Protein AF-A0A374K2A8-F1 (afdb_monomer_lite)

Radius of gyration: 15.52 Å; chains: 1; bounding box: 36×39×36 Å

pLDDT: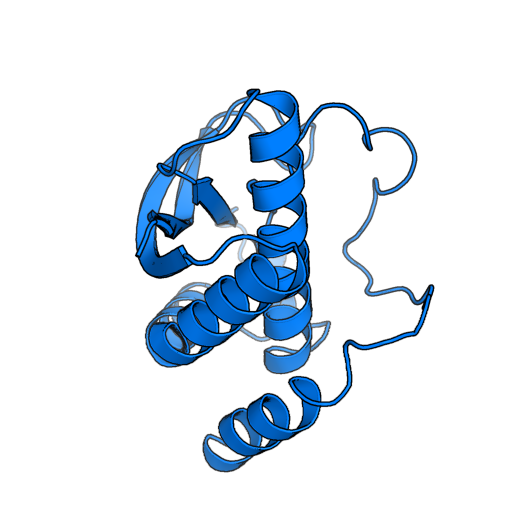 mean 70.86, std 21.61, range [24.91, 96.5]

Secondary structure (DSSP, 8-state):
-HHHHHHHHHHHTTS-SS-------TT-TT-SS-TTT--GGG-EEEE-TTSSS--EEEEEEEE-S--S-HHHHHHHHHHHHHHHHHHHHHHH-TTHHHHS-HHHHHHHHHHTHHHHHHHHHHHHHHHT--EEEEEEEEEEEE----TTS-SEEEEEEEEEEEE-

Sequence (164 aa):
MWRMFRAAILGVLIGIVGGVIFGQVSYVKKYKDKVSREIMADAVMYNNSLDGSGRVIRLKVDYDGDMKSEDERDELESYVGNTVMKQIGMWLGDDYNENLSYIQMRHNLVMAMEDINDIAQSAANAWGVDADANSGFSYEYFGDSGEDCPPG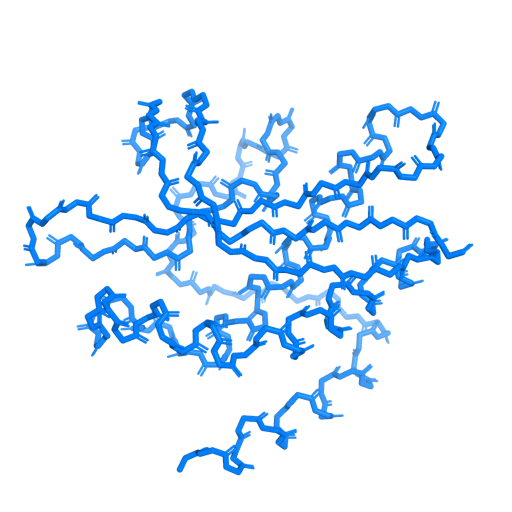MYETLCIDLGDK

Structure (mmCIF, N/CA/C/O backbone):
data_AF-A0A374K2A8-F1
#
_entry.id   AF-A0A374K2A8-F1
#
loop_
_atom_site.group_PDB
_atom_site.id
_atom_site.type_symbol
_atom_site.label_atom_id
_atom_site.label_alt_id
_atom_site.label_comp_id
_atom_site.label_asym_id
_atom_site.label_entity_id
_atom_site.label_seq_id
_atom_site.pdbx_PDB_ins_code
_atom_site.Cartn_x
_atom_site.Cartn_y
_atom_site.Cartn_z
_atom_site.occupancy
_atom_site.B_iso_or_equiv
_atom_site.auth_seq_id
_atom_site.auth_comp_id
_atom_site.auth_asym_id
_atom_site.auth_atom_id
_atom_site.pdbx_PDB_model_num
ATOM 1 N N . MET A 1 1 ? -11.779 -19.043 9.209 1.00 40.34 1 MET A N 1
ATOM 2 C CA . MET A 1 1 ? -11.780 -18.129 8.044 1.00 40.34 1 MET A CA 1
ATOM 3 C C . MET A 1 1 ? -10.398 -17.958 7.397 1.00 40.34 1 MET A C 1
ATOM 5 O O . MET A 1 1 ? -10.357 -17.829 6.187 1.00 40.34 1 MET A O 1
ATOM 9 N N . TRP A 1 2 ? -9.283 -18.113 8.128 1.00 36.94 2 TRP A N 1
ATOM 10 C CA . TRP A 1 2 ? -7.885 -18.121 7.624 1.00 36.94 2 TRP A CA 1
ATOM 11 C C . TRP A 1 2 ? -7.619 -18.970 6.357 1.00 36.94 2 TRP A C 1
ATOM 13 O O . TRP A 1 2 ? -6.915 -18.539 5.453 1.00 36.94 2 TRP A O 1
ATOM 23 N N . ARG A 1 3 ? -8.198 -20.178 6.242 1.00 32.88 3 ARG A N 1
ATOM 24 C CA . ARG A 1 3 ? -7.957 -21.078 5.089 1.00 32.88 3 ARG A CA 1
ATOM 25 C C . ARG A 1 3 ? -8.596 -20.606 3.775 1.00 32.88 3 ARG A C 1
ATOM 27 O O . ARG A 1 3 ? -8.223 -21.124 2.731 1.00 32.88 3 ARG A O 1
ATOM 34 N N . MET A 1 4 ? -9.533 -19.654 3.820 1.00 41.19 4 MET A N 1
ATOM 35 C CA . MET A 1 4 ? -10.149 -19.091 2.611 1.00 41.19 4 MET A CA 1
ATOM 36 C C . MET A 1 4 ? -9.346 -17.923 2.028 1.00 41.1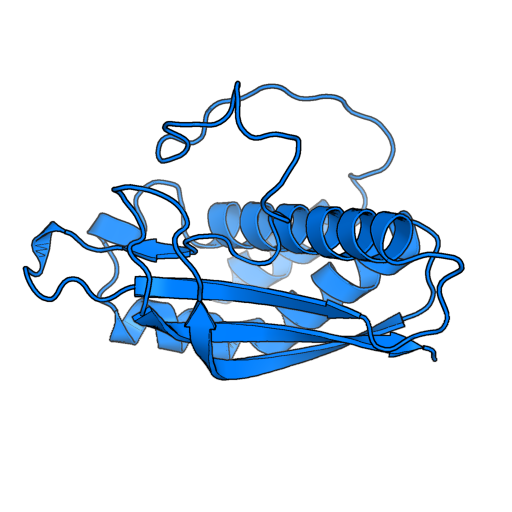9 4 MET A C 1
ATOM 38 O O . MET A 1 4 ? -9.314 -17.802 0.811 1.00 41.19 4 MET A O 1
ATOM 42 N N . PHE A 1 5 ? -8.629 -17.146 2.851 1.00 42.28 5 PHE A N 1
ATOM 43 C CA . PHE A 1 5 ? -7.765 -16.057 2.369 1.00 42.28 5 PHE A CA 1
ATOM 44 C C . PHE A 1 5 ? -6.640 -16.603 1.480 1.00 42.28 5 PHE A C 1
ATOM 46 O O . PHE A 1 5 ? -6.573 -16.271 0.302 1.00 42.28 5 PHE A O 1
ATOM 53 N N . ARG A 1 6 ? -5.859 -17.573 1.977 1.00 40.12 6 ARG A N 1
ATOM 54 C CA . ARG A 1 6 ? -4.780 -18.212 1.195 1.00 40.12 6 ARG A CA 1
ATOM 55 C C . ARG A 1 6 ? -5.253 -18.899 -0.092 1.00 40.12 6 ARG A C 1
ATOM 57 O O . ARG A 1 6 ? -4.538 -18.901 -1.087 1.00 40.12 6 ARG A O 1
ATOM 64 N N . ALA A 1 7 ? -6.446 -19.497 -0.082 1.00 43.62 7 ALA A N 1
ATOM 65 C CA . ALA A 1 7 ? -6.981 -20.193 -1.253 1.00 43.62 7 ALA A CA 1
ATOM 66 C C . ALA A 1 7 ? -7.501 -19.228 -2.333 1.00 43.62 7 ALA A C 1
ATOM 68 O O . ALA A 1 7 ? -7.404 -19.540 -3.517 1.00 43.62 7 ALA A O 1
ATOM 69 N N . ALA A 1 8 ? -8.022 -18.061 -1.942 1.00 43.59 8 ALA A N 1
ATOM 70 C CA . ALA A 1 8 ? -8.456 -17.032 -2.883 1.00 43.59 8 ALA A CA 1
ATOM 71 C C . ALA A 1 8 ? -7.261 -16.357 -3.583 1.00 43.59 8 ALA A C 1
ATOM 73 O O . ALA A 1 8 ? -7.322 -16.115 -4.783 1.00 43.59 8 ALA A O 1
ATOM 74 N N . ILE A 1 9 ? -6.159 -16.131 -2.861 1.00 40.97 9 ILE A N 1
ATOM 75 C CA . ILE A 1 9 ? -4.945 -15.453 -3.356 1.00 40.97 9 ILE A CA 1
ATOM 76 C C . ILE A 1 9 ? -4.256 -16.258 -4.466 1.00 40.97 9 ILE A C 1
ATOM 78 O O . ILE A 1 9 ? -4.005 -15.743 -5.555 1.00 40.97 9 ILE A O 1
ATOM 82 N N . LEU A 1 10 ? -4.050 -17.560 -4.240 1.00 40.16 10 LEU A N 1
ATOM 83 C CA . LEU A 1 10 ? -3.450 -18.467 -5.228 1.00 40.16 10 LEU A CA 1
ATOM 84 C C . LEU A 1 10 ? -4.305 -18.648 -6.495 1.00 40.16 10 LEU A C 1
ATOM 86 O O . LEU A 1 10 ? -3.771 -18.971 -7.553 1.00 40.16 10 LEU A O 1
ATOM 90 N N . GLY A 1 11 ? -5.623 -18.441 -6.407 1.00 41.59 11 GLY A N 1
ATOM 91 C CA . GLY A 1 11 ? -6.527 -18.528 -7.557 1.00 41.59 11 GLY A CA 1
ATOM 92 C C . GLY A 1 11 ? -6.500 -17.299 -8.473 1.00 41.59 11 GLY A C 1
ATOM 93 O O . GLY A 1 11 ? -6.810 -17.427 -9.656 1.00 41.59 11 GLY A O 1
ATOM 94 N N . VAL A 1 12 ? -6.130 -16.120 -7.955 1.00 42.84 12 VAL A N 1
ATOM 95 C CA . VAL A 1 12 ? -6.208 -14.846 -8.697 1.00 42.84 12 VAL A CA 1
ATOM 96 C C . VAL A 1 12 ? -4.930 -14.544 -9.489 1.00 42.84 12 VAL A C 1
ATOM 98 O O . VAL A 1 12 ? -5.027 -13.985 -10.582 1.00 42.84 12 VAL A O 1
ATOM 101 N N . LEU A 1 13 ? -3.757 -15.003 -9.032 1.00 40.41 13 LEU A N 1
ATOM 102 C CA . LEU A 1 13 ? -2.477 -14.807 -9.739 1.00 40.41 13 LEU A CA 1
ATOM 103 C C . LEU A 1 13 ? -2.459 -15.382 -11.170 1.00 40.41 13 LEU A C 1
ATOM 105 O O . LEU A 1 13 ? -1.730 -14.888 -12.023 1.00 40.41 13 LEU A O 1
ATOM 109 N N . ILE A 1 14 ? -3.292 -16.384 -11.473 1.00 43.78 14 ILE A N 1
ATOM 110 C CA . ILE A 1 14 ? -3.347 -17.030 -12.799 1.00 43.78 14 ILE A CA 1
ATOM 111 C C . ILE A 1 14 ? -4.308 -16.293 -13.768 1.00 43.78 14 ILE A C 1
ATOM 113 O O . ILE A 1 14 ? -4.321 -16.573 -14.965 1.00 43.78 14 ILE A O 1
ATOM 117 N N . GLY A 1 15 ? -5.105 -15.326 -13.291 1.00 36.19 15 GLY A N 1
ATOM 118 C CA . GLY A 1 15 ? -6.182 -14.690 -14.068 1.00 36.19 15 GLY A CA 1
ATOM 119 C C . GLY A 1 15 ? -5.879 -13.319 -14.689 1.00 36.19 15 GLY A C 1
ATOM 120 O O . GLY A 1 15 ? -6.693 -12.833 -15.472 1.00 36.19 15 GLY A O 1
ATOM 121 N N . ILE A 1 16 ? -4.749 -12.675 -14.376 1.00 43.75 16 ILE A N 1
ATOM 122 C CA . ILE A 1 16 ? -4.453 -11.289 -14.811 1.00 43.75 16 ILE A CA 1
ATOM 123 C C . ILE A 1 16 ? -3.672 -11.272 -16.140 1.00 43.75 16 ILE A C 1
ATOM 125 O O . ILE A 1 16 ? -2.746 -10.498 -16.343 1.00 43.75 16 ILE A O 1
ATOM 129 N N . VAL A 1 17 ? -4.053 -12.131 -17.089 1.00 37.88 17 VAL A N 1
ATOM 130 C CA . VAL A 1 17 ? -3.605 -12.022 -18.486 1.00 37.88 17 VAL A CA 1
ATOM 131 C C . VAL A 1 17 ? -4.844 -11.959 -19.374 1.00 37.88 17 VAL A C 1
ATOM 133 O O . VAL A 1 17 ? -5.323 -12.962 -19.892 1.00 37.88 17 VAL A O 1
ATOM 136 N N . GLY A 1 18 ? -5.381 -10.747 -19.524 1.00 31.88 18 GLY A N 1
ATOM 137 C CA . GLY A 1 18 ? -6.409 -10.421 -20.515 1.00 31.88 18 GLY A CA 1
ATOM 138 C C . GLY A 1 18 ? -7.826 -10.301 -19.956 1.00 31.88 18 GLY A C 1
ATOM 139 O O . GLY A 1 18 ? -8.573 -11.271 -19.899 1.00 31.88 18 GLY A O 1
ATOM 140 N N . GLY A 1 19 ? -8.251 -9.079 -19.629 1.00 26.25 19 GLY A N 1
ATOM 141 C CA . GLY A 1 19 ? -9.663 -8.825 -19.347 1.00 26.25 19 GLY A CA 1
ATOM 142 C C . GLY A 1 19 ? -9.949 -7.436 -18.800 1.00 26.25 19 GLY A C 1
ATOM 143 O O . GLY A 1 19 ? -9.868 -7.203 -17.600 1.00 26.25 19 GLY A O 1
ATOM 144 N N . VAL A 1 20 ? -10.349 -6.526 -19.687 1.00 42.44 20 VAL A N 1
ATOM 145 C CA . VAL A 1 20 ? -11.076 -5.298 -19.336 1.00 42.44 20 VAL A CA 1
ATOM 146 C C . VAL A 1 20 ? -12.322 -5.683 -18.534 1.00 42.44 20 VAL A C 1
ATOM 148 O O . VAL A 1 20 ? -13.168 -6.387 -19.080 1.00 42.44 20 VAL A O 1
ATOM 151 N N . ILE A 1 21 ? -12.485 -5.213 -17.289 1.00 39.53 21 ILE A N 1
ATOM 152 C CA . ILE A 1 21 ? -13.773 -5.303 -16.577 1.00 39.53 21 ILE A CA 1
ATOM 153 C C . ILE A 1 21 ? -14.060 -4.018 -15.787 1.00 39.53 21 ILE A C 1
ATOM 155 O O . ILE A 1 21 ? -13.463 -3.740 -14.749 1.00 39.53 21 ILE A O 1
ATOM 159 N N . PHE A 1 22 ? -15.039 -3.274 -16.311 1.00 37.66 22 PHE A N 1
ATOM 160 C CA . PHE A 1 22 ? -15.932 -2.362 -15.597 1.00 37.66 22 PHE A CA 1
ATOM 161 C C . PHE A 1 22 ? -16.736 -3.130 -14.533 1.00 37.66 22 PHE A C 1
ATOM 163 O O . PHE A 1 22 ? -17.345 -4.147 -14.855 1.00 37.66 22 PHE A O 1
ATOM 170 N N . GLY A 1 23 ? -16.837 -2.611 -13.308 1.00 24.91 23 GLY A N 1
ATOM 171 C CA . GLY A 1 23 ? -17.760 -3.136 -12.296 1.00 24.91 23 GLY A CA 1
ATOM 172 C C . GLY A 1 23 ? -17.594 -2.426 -10.958 1.00 24.91 23 GLY A C 1
ATOM 173 O O . GLY A 1 23 ? -16.508 -2.413 -10.399 1.00 24.91 23 GLY A O 1
ATOM 174 N N . GLN A 1 24 ? -18.658 -1.774 -10.498 1.00 33.44 24 GLN A N 1
ATOM 175 C CA . GLN A 1 24 ? -18.686 -0.894 -9.333 1.00 33.44 24 GLN A CA 1
ATOM 176 C C . GLN A 1 24 ? -18.395 -1.645 -8.026 1.00 33.44 24 GLN A C 1
ATOM 178 O O . GLN A 1 24 ? -19.092 -2.603 -7.713 1.00 33.44 24 GLN A O 1
ATOM 183 N N . VAL A 1 25 ? -17.452 -1.127 -7.235 1.00 29.64 25 VAL A N 1
ATOM 184 C CA . VAL A 1 25 ? -17.397 -1.326 -5.781 1.00 29.64 25 VAL A CA 1
ATOM 185 C C . VAL A 1 25 ? -17.581 0.051 -5.156 1.00 29.64 25 VAL A C 1
ATOM 187 O O . VAL A 1 25 ? -16.868 1.013 -5.452 1.00 29.64 25 VAL A O 1
ATOM 190 N N . SER A 1 26 ? -18.654 0.187 -4.394 1.00 31.81 26 SER A N 1
ATOM 191 C CA . SER A 1 26 ? -19.178 1.464 -3.940 1.00 31.81 26 SER A CA 1
ATOM 192 C C . SER A 1 26 ? -18.373 2.021 -2.767 1.00 31.81 26 SER A C 1
ATOM 194 O O . SER A 1 26 ? -18.867 1.939 -1.665 1.00 31.81 26 SER A O 1
ATOM 196 N N . TYR A 1 27 ? -17.204 2.629 -3.005 1.00 37.78 27 TYR A N 1
ATOM 197 C CA . TYR A 1 27 ? -16.705 3.845 -2.307 1.00 37.78 27 TYR A CA 1
ATOM 198 C C . TYR A 1 27 ? -15.755 4.651 -3.220 1.00 37.78 27 TYR A C 1
ATOM 200 O O . TYR A 1 27 ? -14.825 5.335 -2.815 1.00 37.78 27 TYR A O 1
ATOM 208 N N . VAL A 1 28 ? -16.056 4.586 -4.515 1.00 36.97 28 VAL A N 1
ATOM 209 C CA . VAL A 1 28 ? -15.328 5.160 -5.647 1.00 36.97 28 VAL A CA 1
ATOM 210 C C . VAL A 1 28 ? -16.111 6.386 -6.154 1.00 36.97 28 VAL A C 1
ATOM 212 O O . VAL A 1 28 ? -16.562 6.478 -7.296 1.00 36.97 28 VAL A O 1
ATOM 215 N N . LYS A 1 29 ? -16.370 7.357 -5.275 1.00 29.78 29 LYS A N 1
ATOM 216 C CA . LYS A 1 29 ? -17.177 8.541 -5.619 1.00 29.78 29 LYS A CA 1
ATOM 217 C C . LYS A 1 29 ? -16.315 9.734 -6.039 1.00 29.78 29 LYS A C 1
ATOM 219 O O . LYS A 1 29 ? -16.527 10.822 -5.535 1.00 29.78 29 LYS A O 1
ATOM 224 N N . LYS A 1 30 ? -15.371 9.530 -6.973 1.00 32.94 30 LYS A N 1
ATOM 225 C CA . LYS A 1 30 ? -14.762 10.575 -7.844 1.00 32.94 30 LYS A CA 1
ATOM 226 C C . LYS A 1 30 ? -13.795 9.973 -8.891 1.00 32.94 30 LYS A C 1
ATOM 228 O O . LYS A 1 30 ? -12.702 10.463 -9.121 1.00 32.94 30 LYS A O 1
ATOM 233 N N . TYR A 1 31 ? -14.205 8.899 -9.569 1.00 40.03 31 TYR A N 1
ATOM 234 C CA . TYR A 1 31 ? -13.356 8.125 -10.500 1.00 40.03 31 TYR A CA 1
ATOM 235 C C . TYR A 1 31 ? -13.373 8.557 -11.977 1.00 40.03 31 TYR A C 1
ATOM 237 O O . TYR A 1 31 ? -13.030 7.756 -12.844 1.00 40.03 31 TYR A O 1
ATOM 245 N N . LYS A 1 32 ? -13.795 9.783 -12.323 1.00 32.56 32 LYS A N 1
ATOM 246 C CA . LYS A 1 32 ? -13.892 10.158 -13.750 1.00 32.56 32 LYS A CA 1
ATOM 247 C C . LYS A 1 32 ? -13.197 11.432 -14.217 1.00 32.56 32 LYS A C 1
ATOM 249 O O . LYS A 1 32 ? -12.947 11.508 -15.408 1.00 32.56 32 LYS A O 1
ATOM 254 N N . ASP A 1 33 ? -12.792 12.339 -13.326 1.00 30.81 33 ASP A N 1
ATOM 255 C CA . ASP A 1 33 ? -12.172 13.616 -13.741 1.00 30.81 33 ASP A CA 1
ATOM 256 C C . ASP A 1 33 ? -10.810 13.919 -13.084 1.00 30.81 33 ASP A C 1
ATOM 258 O O . ASP A 1 33 ? -10.264 15.005 -13.258 1.00 30.81 33 ASP A O 1
ATOM 262 N N . LYS A 1 34 ? -10.221 12.966 -12.349 1.00 37.91 34 LYS A N 1
ATOM 263 C CA . LYS A 1 34 ? -8.925 13.137 -11.658 1.00 37.91 34 LYS A CA 1
ATOM 264 C C . LYS A 1 34 ? -7.849 12.119 -12.067 1.00 37.91 34 LYS A C 1
ATOM 266 O O . LYS A 1 34 ? -6.861 11.949 -11.371 1.00 37.91 34 LYS A O 1
ATOM 271 N N . VAL A 1 35 ? -8.000 11.496 -13.236 1.00 39.72 35 VAL A N 1
ATOM 272 C CA . VAL A 1 35 ? -7.062 10.498 -13.803 1.00 39.72 35 VAL A CA 1
ATOM 273 C C . VAL A 1 35 ? -5.662 11.072 -14.111 1.00 39.72 35 VAL A C 1
ATOM 275 O O . VAL A 1 35 ? -4.789 10.345 -14.554 1.00 39.72 35 VAL A O 1
ATOM 278 N N . SER A 1 36 ? -5.396 12.357 -13.861 1.00 35.94 36 SER A N 1
ATOM 279 C CA . SER A 1 36 ? -4.147 12.997 -14.298 1.00 35.94 36 SER A CA 1
ATOM 280 C C . SER A 1 36 ? -3.359 13.724 -13.214 1.00 35.94 36 SER A C 1
ATOM 282 O O . SER A 1 36 ? -2.633 14.641 -13.582 1.00 35.94 36 SER A O 1
ATOM 284 N N . ARG A 1 37 ? -3.499 13.422 -11.911 1.00 37.97 37 ARG A N 1
ATOM 285 C CA . ARG A 1 37 ? -2.586 14.053 -10.928 1.00 37.97 37 ARG A CA 1
ATOM 286 C C . ARG A 1 37 ? -2.448 13.435 -9.538 1.00 37.97 37 ARG A C 1
ATOM 288 O O . ARG A 1 37 ? -1.643 13.938 -8.770 1.00 37.97 37 ARG A O 1
ATOM 295 N N . GLU A 1 38 ? -3.205 12.400 -9.197 1.00 39.84 38 GLU A N 1
ATOM 296 C CA . GLU A 1 38 ? -3.024 11.710 -7.918 1.00 39.84 38 GLU A CA 1
ATOM 297 C C . GLU A 1 38 ? -2.879 10.231 -8.212 1.00 39.84 38 GLU A C 1
ATOM 299 O O . GLU A 1 38 ? -3.842 9.539 -8.550 1.00 39.84 38 GLU A O 1
ATOM 304 N N . ILE A 1 39 ? -1.623 9.808 -8.170 1.00 42.81 39 ILE A N 1
ATOM 305 C CA . ILE A 1 39 ? -1.179 8.428 -8.218 1.00 42.81 39 ILE A CA 1
ATOM 306 C C . ILE A 1 39 ? -2.065 7.653 -7.242 1.00 42.81 39 ILE A C 1
ATOM 308 O O . ILE A 1 39 ? -2.189 8.010 -6.071 1.00 42.81 39 ILE A O 1
ATOM 312 N N . MET A 1 40 ? -2.708 6.586 -7.715 1.00 49.84 40 MET A N 1
ATOM 313 C CA . MET A 1 40 ? -3.534 5.708 -6.868 1.00 49.84 40 MET A CA 1
ATOM 314 C C . MET A 1 40 ? -2.704 4.960 -5.806 1.00 49.84 40 MET A C 1
ATOM 316 O O . MET A 1 40 ? -3.258 4.167 -5.046 1.00 49.84 40 MET A O 1
ATOM 320 N N . ALA A 1 41 ? -1.396 5.226 -5.748 1.00 44.34 41 ALA A N 1
ATOM 321 C CA . ALA A 1 41 ? -0.545 4.967 -4.604 1.00 44.34 41 ALA A CA 1
ATOM 322 C C . ALA A 1 41 ? -1.154 5.577 -3.341 1.00 44.34 41 ALA A C 1
ATOM 324 O O . ALA A 1 41 ? -1.276 4.852 -2.374 1.00 44.34 41 ALA A O 1
ATOM 325 N N . ASP A 1 42 ? -1.682 6.803 -3.377 1.00 51.94 42 ASP A N 1
ATOM 326 C CA . ASP A 1 42 ? -2.144 7.533 -2.188 1.00 51.94 42 ASP A CA 1
ATOM 327 C C . ASP A 1 42 ? -3.642 7.323 -1.873 1.00 51.94 42 ASP A C 1
ATOM 329 O O . ASP A 1 42 ? -4.377 8.257 -1.523 1.00 51.94 42 ASP A O 1
ATOM 333 N N . ALA A 1 43 ? -4.148 6.099 -2.025 1.00 58.50 43 ALA A N 1
ATOM 334 C CA . ALA A 1 43 ? -5.575 5.804 -1.892 1.00 58.50 43 ALA A CA 1
ATOM 335 C C . ALA A 1 43 ? -6.060 5.723 -0.432 1.00 58.50 43 ALA A C 1
ATOM 337 O O . ALA A 1 43 ? -5.325 5.365 0.485 1.00 58.50 43 ALA A O 1
ATOM 338 N N . VAL A 1 44 ? -7.351 6.002 -0.220 1.00 62.12 44 VAL A N 1
ATOM 339 C CA . VAL A 1 44 ? -8.030 5.794 1.069 1.00 62.12 44 VAL A CA 1
ATOM 340 C C . VAL A 1 44 ? -8.466 4.349 1.180 1.00 62.12 44 VAL A C 1
ATOM 342 O O . VAL A 1 44 ? -9.331 3.888 0.436 1.00 62.12 44 VAL A O 1
ATOM 345 N N . MET A 1 45 ? -7.882 3.650 2.139 1.00 66.62 45 MET A N 1
ATOM 346 C CA . MET A 1 45 ? -8.052 2.221 2.318 1.00 66.62 45 MET A CA 1
ATOM 347 C C . MET A 1 45 ? -8.973 1.847 3.480 1.00 66.62 45 MET A C 1
ATOM 349 O O . MET A 1 45 ? -9.473 0.732 3.529 1.00 66.62 45 MET A O 1
ATOM 353 N N . TYR A 1 46 ? -9.207 2.744 4.427 1.00 66.25 46 TYR A N 1
ATOM 354 C CA . TYR A 1 46 ? -10.239 2.580 5.445 1.00 66.25 46 TYR A CA 1
ATOM 355 C C . TYR A 1 46 ? -10.705 3.956 5.872 1.00 66.25 46 TYR A C 1
ATOM 357 O O . TYR A 1 46 ? -9.873 4.831 6.089 1.00 66.25 46 TYR A O 1
ATOM 365 N N . ASN A 1 47 ? -12.010 4.142 6.010 1.00 66.50 47 ASN A N 1
ATOM 366 C CA . ASN A 1 47 ? -12.590 5.327 6.628 1.00 66.50 47 ASN A CA 1
ATOM 367 C C . ASN A 1 47 ? -13.925 4.925 7.246 1.00 66.50 47 ASN A C 1
ATOM 369 O O . ASN A 1 47 ? -14.897 4.673 6.533 1.00 66.50 47 ASN A O 1
ATOM 373 N N . ASN A 1 48 ? -13.970 4.853 8.573 1.00 63.22 48 ASN A N 1
ATOM 374 C CA . ASN A 1 48 ? -15.211 4.575 9.275 1.00 63.22 48 ASN A CA 1
ATOM 375 C C . ASN A 1 48 ? -15.802 5.881 9.802 1.00 63.22 48 ASN A C 1
ATOM 377 O O . ASN A 1 48 ? -15.441 6.375 10.866 1.00 63.22 48 ASN A O 1
ATOM 381 N N . SER A 1 49 ? -16.749 6.438 9.047 1.00 60.25 49 SER A N 1
ATOM 382 C CA . SER A 1 49 ? -17.479 7.640 9.457 1.00 60.25 49 SER A CA 1
ATOM 383 C C . SER A 1 49 ? -18.455 7.390 10.615 1.00 60.25 49 SER A C 1
ATOM 385 O O . SER A 1 49 ? -18.930 8.349 11.222 1.00 60.25 49 SER A O 1
ATOM 387 N N . LEU A 1 50 ? -18.794 6.127 10.911 1.00 53.09 50 LEU A N 1
ATOM 388 C CA . LEU A 1 50 ? -19.767 5.753 11.945 1.00 53.09 50 LEU A CA 1
ATOM 389 C C . LEU A 1 50 ? -19.165 5.782 13.354 1.00 53.09 50 LEU A C 1
ATOM 391 O O . LEU A 1 50 ? -19.899 6.001 14.316 1.00 53.09 50 LEU A O 1
ATOM 395 N N . ASP A 1 51 ? -17.849 5.597 13.492 1.00 56.34 51 ASP A N 1
ATOM 396 C CA . ASP A 1 51 ? -17.178 5.641 14.799 1.00 56.34 51 ASP A CA 1
ATOM 397 C C . ASP A 1 51 ? -16.874 7.072 15.289 1.00 56.34 51 ASP A C 1
ATOM 399 O O . ASP A 1 51 ? -16.421 7.261 16.421 1.00 56.34 51 ASP A O 1
ATOM 403 N N . GLY A 1 52 ? -17.142 8.086 14.453 1.00 53.34 52 GLY A N 1
ATOM 404 C CA . GLY A 1 52 ? -16.940 9.505 14.758 1.00 53.34 52 GLY A CA 1
ATOM 405 C C . GLY A 1 52 ? -15.479 9.905 14.992 1.00 53.34 52 GLY A C 1
ATOM 406 O O . GLY A 1 52 ? -15.216 11.055 15.343 1.00 53.34 52 GLY A O 1
ATOM 407 N N . SER A 1 53 ? -14.530 8.979 14.816 1.00 57.22 53 SER A N 1
ATOM 408 C CA . SER A 1 53 ? -13.108 9.198 15.076 1.00 57.22 53 SER A CA 1
ATOM 409 C C . SER A 1 53 ? -12.369 9.787 13.876 1.00 57.22 53 SER A C 1
ATOM 411 O O . SER A 1 53 ? -11.271 10.312 14.050 1.00 57.22 53 SER A O 1
ATOM 413 N N . GLY A 1 54 ? -12.957 9.698 12.674 1.00 63.06 54 GLY A N 1
ATOM 414 C CA . GLY A 1 54 ? -12.350 10.180 11.431 1.00 63.06 54 GLY A CA 1
ATOM 415 C C . GLY A 1 54 ? -11.038 9.470 11.088 1.00 63.06 54 GLY A C 1
ATOM 416 O O . GLY A 1 54 ? -10.210 10.027 10.372 1.00 63.06 54 GLY A O 1
ATOM 417 N N . ARG A 1 55 ? -10.804 8.273 11.645 1.00 72.88 55 ARG A N 1
ATOM 418 C CA . ARG A 1 55 ? -9.566 7.525 11.428 1.00 72.88 55 ARG A CA 1
ATOM 419 C C . ARG A 1 55 ? -9.544 6.931 10.035 1.00 72.88 55 ARG A C 1
ATOM 421 O O . ARG A 1 55 ? -10.446 6.186 9.649 1.00 72.88 55 ARG A O 1
ATOM 428 N N . VAL A 1 56 ? -8.455 7.221 9.339 1.00 78.06 56 VAL A N 1
ATOM 429 C CA . VAL A 1 56 ? -8.205 6.772 7.980 1.00 78.06 56 VAL A CA 1
ATOM 430 C C . VAL A 1 56 ? -6.915 5.967 7.932 1.00 78.06 56 VAL A C 1
ATOM 432 O O . VAL A 1 56 ? -5.937 6.337 8.581 1.00 78.06 56 VAL A O 1
ATOM 435 N N . ILE A 1 57 ? -6.927 4.876 7.165 1.00 83.12 57 ILE A N 1
ATOM 436 C CA . ILE A 1 57 ? -5.705 4.204 6.712 1.00 83.12 57 ILE A CA 1
ATOM 437 C C . ILE A 1 57 ? -5.554 4.519 5.228 1.00 83.12 57 ILE A C 1
ATOM 439 O O . ILE A 1 57 ? -6.505 4.312 4.470 1.00 83.12 57 ILE A O 1
ATOM 443 N N . ARG A 1 58 ? -4.391 5.025 4.819 1.00 84.69 58 ARG A N 1
ATOM 444 C CA . ARG A 1 58 ? -4.046 5.231 3.407 1.00 84.69 58 ARG A CA 1
ATOM 445 C C . ARG A 1 58 ? -3.122 4.125 2.912 1.00 84.69 58 ARG A C 1
ATOM 447 O O . ARG A 1 58 ? -2.467 3.466 3.714 1.00 84.69 58 ARG A O 1
ATOM 454 N N . LEU A 1 59 ? -3.103 3.904 1.609 1.00 86.38 59 LEU A N 1
ATOM 455 C CA . LEU A 1 59 ? -2.041 3.163 0.937 1.00 86.38 59 LEU A CA 1
ATOM 456 C C . LEU A 1 59 ? -1.018 4.184 0.417 1.00 86.38 59 LEU A C 1
ATOM 458 O O . LEU A 1 59 ? -1.383 5.346 0.236 1.00 86.38 59 LEU A O 1
ATOM 462 N N . LYS A 1 60 ? 0.234 3.763 0.235 1.00 89.00 60 LYS A N 1
ATOM 463 C CA . LYS A 1 60 ? 1.269 4.462 -0.533 1.00 89.00 60 LYS A CA 1
ATOM 464 C C . LYS A 1 60 ? 2.188 3.423 -1.163 1.00 89.00 60 LYS A C 1
ATOM 466 O O . LYS A 1 60 ? 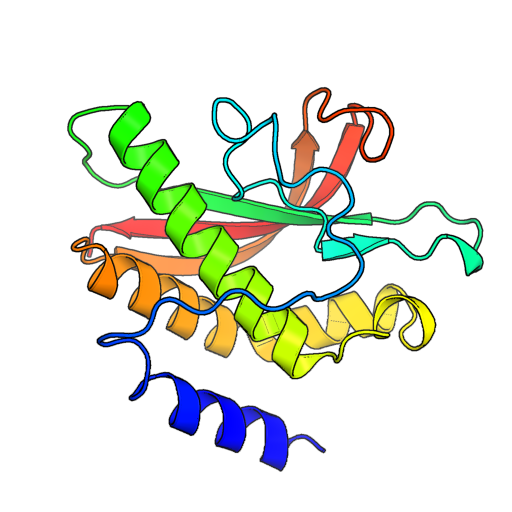2.500 2.424 -0.518 1.00 89.00 60 LYS A O 1
ATOM 471 N N . VAL A 1 61 ? 2.584 3.628 -2.411 1.00 89.56 61 VAL A N 1
ATOM 472 C CA . VAL A 1 61 ? 3.564 2.792 -3.112 1.00 89.56 61 VAL A CA 1
ATOM 473 C C . VAL A 1 61 ? 4.698 3.703 -3.528 1.00 89.56 61 VAL A C 1
ATOM 475 O O . VAL A 1 61 ? 4.424 4.724 -4.145 1.00 89.56 61 VAL A O 1
ATOM 478 N N . ASP A 1 62 ? 5.925 3.331 -3.191 1.00 91.38 62 ASP A N 1
ATOM 479 C CA . ASP A 1 62 ? 7.126 4.079 -3.548 1.00 91.38 62 ASP A CA 1
ATOM 480 C C . ASP A 1 62 ? 8.081 3.142 -4.291 1.00 91.38 62 ASP A C 1
ATOM 482 O O . ASP A 1 62 ? 8.448 2.085 -3.774 1.00 91.38 62 ASP A O 1
ATOM 486 N N . TYR A 1 63 ? 8.481 3.513 -5.506 1.00 90.19 63 TYR A N 1
ATOM 487 C CA . TYR A 1 63 ? 9.476 2.778 -6.282 1.00 90.19 63 TYR A CA 1
ATOM 488 C C . TYR A 1 63 ? 10.820 3.514 -6.293 1.00 90.19 63 TYR A C 1
ATOM 490 O O . TYR A 1 63 ? 10.953 4.594 -6.874 1.00 90.19 63 TYR A O 1
ATOM 498 N N . ASP A 1 64 ? 11.839 2.896 -5.691 1.00 88.25 64 ASP A N 1
ATOM 499 C CA . ASP A 1 64 ? 13.201 3.451 -5.575 1.00 88.25 64 ASP A CA 1
ATOM 500 C C . ASP A 1 64 ? 14.185 2.874 -6.615 1.00 88.25 64 ASP A C 1
ATOM 502 O O . ASP A 1 64 ? 15.395 3.078 -6.538 1.00 88.25 64 ASP A O 1
ATOM 506 N N . GLY A 1 65 ? 13.683 2.130 -7.605 1.00 86.12 65 GLY A N 1
ATOM 507 C CA . GLY A 1 65 ? 14.503 1.597 -8.692 1.00 86.12 65 GLY A CA 1
ATOM 508 C C . GLY A 1 65 ? 14.796 2.605 -9.810 1.00 86.12 65 GLY A C 1
ATOM 509 O O . GLY A 1 65 ? 14.270 3.731 -9.848 1.00 86.12 65 GLY A O 1
ATOM 510 N N . ASP A 1 66 ? 15.624 2.174 -10.764 1.00 85.38 66 ASP A N 1
ATOM 511 C CA . ASP A 1 66 ? 15.975 2.984 -11.933 1.00 85.38 66 ASP A CA 1
ATOM 512 C C . ASP A 1 66 ? 14.795 3.064 -12.919 1.00 85.38 66 ASP A C 1
ATOM 514 O O . ASP A 1 66 ? 14.276 2.058 -13.406 1.00 85.38 66 ASP A O 1
ATOM 518 N N . MET A 1 67 ? 14.360 4.288 -13.211 1.00 84.88 67 MET A N 1
ATOM 519 C CA . MET A 1 67 ? 13.242 4.611 -14.101 1.00 84.88 67 MET A CA 1
ATOM 520 C C . MET A 1 67 ? 13.650 5.764 -15.004 1.00 84.88 67 MET A C 1
ATOM 522 O O . MET A 1 67 ? 14.359 6.682 -14.587 1.00 84.88 67 MET A O 1
ATOM 526 N N . LYS A 1 68 ? 13.177 5.766 -16.254 1.00 81.50 68 LYS A N 1
ATOM 527 C CA . LYS A 1 68 ? 13.596 6.795 -17.220 1.00 81.50 68 LYS A CA 1
ATOM 528 C C . LYS A 1 68 ? 12.970 8.154 -16.934 1.00 81.50 68 LYS A C 1
ATOM 530 O O . LYS A 1 68 ? 13.484 9.165 -17.415 1.00 81.50 68 LYS A O 1
ATOM 535 N N . SER A 1 69 ? 11.849 8.179 -16.215 1.00 82.75 69 SER A N 1
ATOM 536 C CA . SER A 1 69 ? 11.131 9.400 -15.863 1.00 82.75 69 SER A CA 1
ATOM 537 C C . SER A 1 69 ? 10.285 9.220 -14.607 1.00 82.75 69 SER A C 1
ATOM 539 O O . SER A 1 69 ? 9.893 8.103 -14.277 1.00 82.75 69 SER A O 1
ATOM 541 N N . GLU A 1 70 ? 9.980 10.339 -13.952 1.00 79.56 70 GLU A N 1
ATOM 542 C CA . GLU A 1 70 ? 9.017 10.392 -12.847 1.00 79.56 70 GLU A CA 1
ATOM 543 C C . GLU A 1 70 ? 7.619 9.962 -13.318 1.00 79.56 70 GLU A C 1
ATOM 545 O O . GLU A 1 70 ? 6.992 9.155 -12.652 1.00 79.56 70 GLU A O 1
ATOM 550 N N . ASP A 1 71 ? 7.185 10.360 -14.520 1.00 79.25 71 ASP A N 1
ATOM 551 C CA . ASP A 1 71 ? 5.885 9.940 -15.075 1.00 79.25 71 ASP A CA 1
ATOM 552 C C . ASP A 1 71 ? 5.759 8.404 -15.192 1.00 79.25 71 ASP A C 1
ATOM 554 O O . ASP A 1 71 ? 4.721 7.825 -14.882 1.00 79.25 71 ASP A O 1
ATOM 558 N N . GLU A 1 72 ? 6.825 7.723 -15.627 1.00 81.75 72 GLU A N 1
ATOM 559 C CA . GLU A 1 72 ? 6.856 6.257 -15.749 1.00 81.75 72 GLU A CA 1
ATOM 560 C C . GLU A 1 72 ? 6.815 5.572 -14.369 1.00 81.75 72 GLU A C 1
ATOM 562 O O . GLU A 1 72 ? 6.148 4.549 -14.191 1.00 81.75 72 GLU A O 1
ATOM 567 N N . ARG A 1 73 ? 7.475 6.178 -13.375 1.00 84.94 73 ARG A N 1
ATOM 568 C CA . ARG A 1 73 ? 7.427 5.739 -11.978 1.00 84.94 73 ARG A CA 1
ATOM 569 C C . ARG A 1 73 ? 6.022 5.895 -11.398 1.00 84.94 73 ARG A C 1
ATOM 571 O O . ARG A 1 73 ? 5.485 4.931 -10.856 1.00 84.94 73 ARG A O 1
ATOM 578 N N . ASP A 1 74 ? 5.406 7.054 -11.589 1.00 82.12 74 ASP A N 1
ATOM 579 C CA . ASP A 1 74 ? 4.048 7.361 -11.137 1.00 82.12 74 ASP A CA 1
ATOM 580 C C . ASP A 1 74 ? 3.017 6.385 -11.740 1.00 82.12 74 ASP A C 1
ATOM 582 O O . ASP A 1 74 ? 2.061 5.960 -11.075 1.00 82.12 74 ASP A O 1
ATOM 586 N N . GLU A 1 75 ? 3.201 5.992 -13.005 1.00 82.81 75 GLU A N 1
ATOM 587 C CA . GLU A 1 75 ? 2.374 4.981 -13.670 1.00 82.81 75 GLU A CA 1
ATOM 588 C C . GLU A 1 75 ? 2.544 3.585 -13.051 1.00 82.81 75 GLU A C 1
ATOM 590 O O . GLU A 1 75 ? 1.537 2.902 -12.814 1.00 82.81 75 GLU A O 1
ATOM 595 N N . LEU A 1 76 ? 3.781 3.165 -12.751 1.00 84.50 76 LEU A N 1
ATOM 596 C CA . LEU A 1 76 ? 4.058 1.904 -12.052 1.00 84.50 76 LEU A CA 1
ATOM 597 C C . LEU A 1 76 ? 3.434 1.901 -10.651 1.00 84.50 76 LEU A C 1
ATOM 599 O O . LEU A 1 76 ? 2.678 0.985 -10.317 1.00 84.50 76 LEU A O 1
ATOM 603 N N . GLU A 1 77 ? 3.727 2.918 -9.841 1.00 85.88 77 GLU A N 1
ATOM 604 C CA . GLU A 1 77 ? 3.234 3.043 -8.464 1.00 85.88 77 GLU A CA 1
ATOM 605 C C . GLU A 1 77 ? 1.701 3.039 -8.433 1.00 85.88 77 GLU A C 1
ATOM 607 O O . GLU A 1 77 ? 1.081 2.321 -7.642 1.00 85.88 77 GLU A O 1
ATOM 612 N N . SER A 1 78 ? 1.068 3.746 -9.377 1.00 80.44 78 SER A N 1
ATOM 613 C CA . SER A 1 78 ? -0.385 3.716 -9.566 1.00 80.44 78 SER A CA 1
ATOM 614 C C . SER A 1 78 ? -0.905 2.330 -9.938 1.00 80.44 78 SER A C 1
ATOM 616 O O . SER A 1 78 ? -1.940 1.897 -9.423 1.00 80.44 78 SER A O 1
ATOM 618 N N . TYR A 1 79 ? -0.244 1.634 -10.866 1.00 81.25 79 TYR A N 1
ATOM 619 C CA . TYR A 1 79 ? -0.659 0.304 -11.311 1.00 81.25 79 TYR A CA 1
ATOM 620 C C . TYR A 1 79 ? -0.584 -0.720 -10.169 1.00 81.25 79 TYR A C 1
ATOM 622 O O . TYR A 1 79 ? -1.538 -1.480 -9.942 1.00 81.25 79 TYR A O 1
ATOM 630 N N . VAL A 1 80 ? 0.515 -0.699 -9.414 1.00 85.44 80 VAL A N 1
ATOM 631 C CA . VAL A 1 80 ? 0.723 -1.567 -8.251 1.00 85.44 80 VAL A CA 1
ATOM 632 C C . VAL A 1 80 ? -0.278 -1.233 -7.148 1.00 85.44 80 VAL A C 1
ATOM 634 O O . VAL A 1 80 ? -0.996 -2.129 -6.694 1.00 85.44 80 VAL A O 1
ATOM 637 N N . GLY A 1 81 ? -0.412 0.047 -6.783 1.00 84.56 81 GLY A N 1
ATOM 638 C CA . GLY A 1 81 ? -1.333 0.499 -5.737 1.00 84.56 81 GLY A CA 1
ATOM 639 C C . GLY A 1 81 ? -2.783 0.104 -6.023 1.00 84.56 81 GLY A C 1
ATOM 640 O O . GLY A 1 81 ? -3.457 -0.468 -5.164 1.00 84.56 81 GLY A O 1
ATOM 641 N N . ASN A 1 82 ? -3.240 0.282 -7.267 1.00 79.56 82 ASN A N 1
ATOM 642 C CA . ASN A 1 82 ? -4.571 -0.151 -7.704 1.00 79.56 82 ASN A CA 1
ATOM 643 C C . ASN A 1 82 ? -4.779 -1.666 -7.590 1.00 79.56 82 ASN A C 1
ATOM 645 O O . ASN A 1 82 ? -5.850 -2.125 -7.177 1.00 79.56 82 ASN A O 1
ATOM 649 N N . THR A 1 83 ? -3.771 -2.448 -7.975 1.00 84.56 83 THR A N 1
ATOM 650 C CA . THR A 1 83 ? -3.846 -3.912 -7.947 1.00 84.56 83 THR A CA 1
ATOM 651 C C . THR A 1 83 ? -3.934 -4.423 -6.511 1.00 84.56 83 THR A C 1
ATOM 653 O O . THR A 1 83 ? -4.810 -5.237 -6.201 1.00 84.56 83 THR A O 1
ATOM 656 N N . VAL A 1 84 ? -3.096 -3.887 -5.620 1.00 86.56 84 VAL A N 1
ATOM 657 C CA . VAL A 1 84 ? -3.112 -4.208 -4.188 1.00 86.56 84 VAL A CA 1
ATOM 658 C C . VAL A 1 84 ? -4.447 -3.811 -3.556 1.00 86.56 84 VAL A C 1
ATOM 660 O O . VAL A 1 84 ? -5.103 -4.650 -2.936 1.00 86.56 84 VAL A O 1
ATOM 663 N N . MET A 1 85 ? -4.906 -2.576 -3.778 1.00 82.12 85 MET A N 1
ATOM 664 C CA . MET A 1 85 ? -6.184 -2.074 -3.256 1.00 82.12 85 MET A CA 1
ATOM 665 C C . MET A 1 85 ? -7.368 -2.946 -3.675 1.00 82.12 85 MET A C 1
ATOM 667 O O . MET A 1 85 ? -8.221 -3.285 -2.852 1.00 82.12 85 MET A O 1
ATOM 671 N N . LYS A 1 86 ? -7.415 -3.357 -4.947 1.00 80.12 86 LYS A N 1
ATOM 672 C CA . LYS A 1 86 ? -8.461 -4.252 -5.452 1.00 80.12 86 LYS A CA 1
ATOM 673 C C . LYS A 1 86 ? -8.439 -5.601 -4.736 1.00 80.12 86 LYS A C 1
ATOM 675 O O . LYS A 1 86 ? -9.491 -6.099 -4.335 1.00 80.12 86 LYS A O 1
ATOM 680 N N . GLN A 1 87 ? -7.258 -6.192 -4.577 1.00 83.19 87 GLN A N 1
ATOM 681 C CA . GLN A 1 87 ? -7.118 -7.512 -3.970 1.00 83.19 87 GLN A CA 1
ATOM 682 C C . GLN A 1 87 ? -7.472 -7.498 -2.478 1.00 83.19 87 GLN A C 1
ATOM 684 O O . GLN A 1 87 ? -8.174 -8.390 -1.998 1.00 83.19 87 GLN A O 1
ATOM 689 N N . ILE A 1 88 ?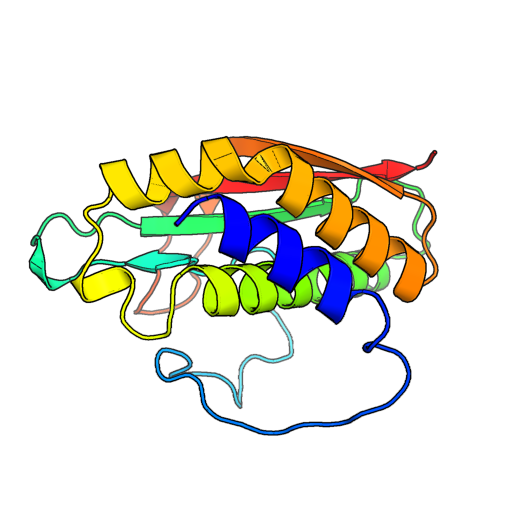 -7.064 -6.447 -1.774 1.00 82.88 88 ILE A N 1
ATOM 690 C CA . ILE A 1 88 ? -7.449 -6.167 -0.393 1.00 82.88 88 ILE A CA 1
ATOM 691 C C . ILE A 1 88 ? -8.965 -5.969 -0.268 1.00 82.88 88 ILE A C 1
ATOM 693 O O . ILE A 1 88 ? -9.585 -6.544 0.625 1.00 82.88 88 ILE A O 1
ATOM 697 N N . GLY A 1 89 ? -9.588 -5.213 -1.176 1.00 78.44 89 GLY A N 1
ATOM 698 C CA . GLY A 1 89 ? -11.044 -5.050 -1.201 1.00 78.44 89 GLY A CA 1
ATOM 699 C C . GLY A 1 89 ? -11.771 -6.392 -1.331 1.00 78.44 89 GLY A C 1
ATOM 700 O O . GLY A 1 89 ? -12.702 -6.671 -0.580 1.00 78.44 89 GLY A O 1
ATOM 701 N N . MET A 1 90 ? -11.284 -7.283 -2.203 1.00 80.56 90 MET A N 1
ATOM 702 C CA . MET A 1 90 ? -11.829 -8.641 -2.339 1.00 80.56 90 MET A CA 1
ATOM 703 C C . MET A 1 90 ? -11.679 -9.483 -1.064 1.00 80.56 90 MET A C 1
ATOM 705 O O . MET A 1 90 ? -12.519 -10.339 -0.791 1.00 80.56 90 MET A O 1
ATOM 709 N N . TRP A 1 91 ? -10.607 -9.276 -0.301 1.00 82.25 91 TRP A N 1
ATOM 710 C CA . TRP A 1 91 ? -10.360 -9.983 0.955 1.00 82.25 91 TRP A CA 1
ATOM 711 C C . TRP A 1 91 ? -11.268 -9.526 2.092 1.00 82.25 91 TRP A C 1
ATOM 713 O O . TRP A 1 91 ? -11.697 -10.340 2.911 1.00 82.25 91 TRP A O 1
ATOM 723 N N . LEU A 1 92 ? -11.516 -8.221 2.158 1.00 79.12 92 LEU A N 1
ATOM 724 C CA . LEU A 1 92 ? -12.247 -7.596 3.251 1.00 79.12 92 LEU A CA 1
ATOM 725 C C . LEU A 1 92 ? -13.762 -7.547 2.998 1.00 79.12 92 LEU A C 1
ATOM 727 O O . LEU A 1 92 ? -14.523 -7.510 3.963 1.00 79.12 92 LEU A O 1
ATOM 731 N N . GLY A 1 93 ? -14.188 -7.616 1.732 1.00 74.75 93 GLY A N 1
ATOM 732 C CA . GLY A 1 93 ? -15.582 -7.445 1.312 1.00 74.75 93 GLY A CA 1
ATOM 733 C C . GLY A 1 93 ? -15.956 -5.970 1.164 1.00 74.75 93 GLY A C 1
ATOM 734 O O . GLY A 1 93 ? -15.273 -5.106 1.694 1.00 74.75 93 GLY A O 1
ATOM 735 N N . ASP A 1 94 ? -17.037 -5.661 0.446 1.00 74.12 94 ASP A N 1
ATOM 736 C CA . ASP A 1 94 ? -17.396 -4.275 0.087 1.00 74.12 94 ASP A CA 1
ATOM 737 C C . ASP A 1 94 ? -17.826 -3.401 1.287 1.00 74.12 94 ASP A C 1
ATOM 739 O O . ASP A 1 94 ? -17.802 -2.173 1.202 1.00 74.12 94 ASP A O 1
ATOM 743 N N . ASP A 1 95 ? -18.204 -4.018 2.409 1.00 69.69 95 ASP A N 1
ATOM 744 C CA . ASP A 1 95 ? -18.740 -3.379 3.618 1.00 69.69 95 ASP A CA 1
ATOM 745 C C . ASP A 1 95 ? -17.754 -3.397 4.804 1.00 69.69 95 ASP A C 1
ATOM 747 O O . ASP A 1 95 ? -18.127 -3.160 5.956 1.00 69.69 95 ASP A O 1
ATOM 751 N N . TYR A 1 96 ? -16.467 -3.648 4.544 1.00 69.56 96 TYR A N 1
ATOM 752 C CA . TYR A 1 96 ? -15.448 -3.774 5.592 1.00 69.56 96 TYR A CA 1
ATOM 753 C C . TYR A 1 96 ? -15.343 -2.548 6.512 1.00 69.56 96 TYR A C 1
ATOM 755 O O . TYR A 1 96 ? -15.103 -2.708 7.709 1.00 69.56 96 TYR A O 1
ATOM 763 N N . ASN A 1 97 ? -15.567 -1.339 5.984 1.00 69.12 97 ASN A N 1
ATOM 764 C CA . ASN A 1 97 ? -15.573 -0.091 6.758 1.00 69.12 97 ASN A CA 1
ATOM 765 C C . ASN A 1 97 ? -16.721 -0.016 7.776 1.00 69.12 97 ASN A C 1
ATOM 767 O O . ASN A 1 97 ? -16.626 0.733 8.743 1.00 69.12 97 ASN A O 1
ATOM 771 N N . GLU A 1 98 ? -17.798 -0.775 7.572 1.00 71.62 98 GLU A N 1
ATOM 772 C CA . GLU A 1 98 ? -18.959 -0.813 8.467 1.00 71.62 98 GLU A CA 1
ATOM 773 C C . GLU A 1 98 ? -18.819 -1.923 9.521 1.00 71.62 98 GLU A C 1
ATOM 775 O O . GLU A 1 98 ? -19.309 -1.787 10.643 1.00 71.62 98 GLU A O 1
ATOM 780 N N . ASN A 1 99 ? -18.106 -3.001 9.180 1.00 73.31 99 ASN A N 1
ATOM 781 C CA . ASN A 1 99 ? -18.036 -4.221 9.987 1.00 73.31 99 ASN A CA 1
ATOM 782 C C . ASN A 1 99 ? -16.743 -4.384 10.795 1.00 73.31 99 ASN A C 1
ATOM 784 O O . ASN A 1 99 ? -16.724 -5.121 11.786 1.00 73.31 99 ASN A O 1
ATOM 788 N N . LEU A 1 100 ? -15.652 -3.742 10.377 1.00 75.94 100 LEU A N 1
ATOM 789 C CA . LEU A 1 100 ? -14.375 -3.794 11.079 1.00 75.94 100 LEU A CA 1
ATOM 790 C C . LEU A 1 100 ? -14.152 -2.498 11.846 1.00 75.94 100 LEU A C 1
ATOM 792 O O . LEU A 1 100 ? -14.290 -1.402 11.313 1.00 75.94 100 LEU A O 1
ATOM 796 N N . SER A 1 101 ? -13.731 -2.628 13.103 1.00 82.19 101 SER A N 1
ATOM 797 C CA . SER A 1 101 ? -13.094 -1.506 13.787 1.00 82.19 101 SER A CA 1
ATOM 798 C C . SER A 1 101 ? -11.725 -1.223 13.170 1.00 82.19 101 SER A C 1
ATOM 800 O O . SER A 1 101 ? -11.055 -2.122 12.659 1.00 82.19 101 SER A O 1
ATOM 802 N N . TYR A 1 102 ? -11.250 0.008 13.332 1.00 82.75 102 TYR A N 1
ATOM 803 C CA . TYR A 1 102 ? -9.923 0.432 12.886 1.00 82.75 102 TYR A CA 1
ATOM 804 C C . TYR A 1 102 ? -8.795 -0.506 13.358 1.00 82.75 102 TYR A C 1
ATOM 806 O O . TYR A 1 102 ? -7.903 -0.857 12.590 1.00 82.75 102 TYR A O 1
ATOM 814 N N . ILE A 1 103 ? -8.852 -0.979 14.611 1.00 85.12 103 ILE A N 1
ATOM 815 C CA . ILE A 1 103 ? -7.844 -1.899 15.165 1.00 85.12 103 ILE A CA 1
ATOM 816 C C . ILE A 1 103 ? -7.893 -3.258 14.456 1.00 85.12 103 ILE A C 1
ATOM 818 O O . ILE A 1 103 ? -6.845 -3.832 14.166 1.00 85.12 103 ILE A O 1
ATOM 822 N N . GLN A 1 104 ? -9.092 -3.773 14.164 1.00 84.69 104 GLN A N 1
ATOM 823 C CA . GLN A 1 104 ? -9.254 -5.032 13.432 1.00 84.69 104 GLN A CA 1
ATOM 824 C C . GLN A 1 104 ? -8.788 -4.896 11.986 1.00 84.69 104 GLN A C 1
ATOM 826 O O . GLN A 1 104 ? -8.096 -5.785 11.499 1.00 84.69 104 GLN A O 1
ATOM 831 N N . MET A 1 105 ? -9.112 -3.776 11.334 1.00 85.38 105 MET A N 1
ATOM 832 C CA . MET A 1 105 ? -8.633 -3.461 9.994 1.00 85.38 105 MET A CA 1
ATOM 833 C C . MET A 1 105 ? -7.104 -3.482 9.963 1.00 85.38 105 MET A C 1
ATOM 835 O O . MET A 1 105 ? -6.511 -4.320 9.293 1.00 85.38 105 MET A O 1
ATOM 839 N N . ARG A 1 106 ? -6.458 -2.646 10.780 1.00 88.06 106 ARG A N 1
ATOM 840 C CA . ARG A 1 106 ? -4.997 -2.577 10.879 1.00 88.06 106 ARG A CA 1
ATOM 841 C C . ARG A 1 106 ? -4.366 -3.936 11.185 1.00 88.06 106 ARG A C 1
ATOM 843 O O . ARG A 1 106 ? -3.369 -4.304 10.573 1.00 88.06 106 ARG A O 1
ATOM 850 N N . HIS A 1 107 ? -4.940 -4.696 12.118 1.00 89.06 107 HIS A N 1
ATOM 851 C CA . HIS A 1 107 ? -4.451 -6.031 12.456 1.00 89.06 107 HIS A CA 1
ATOM 852 C C . HIS A 1 107 ? -4.529 -6.994 11.266 1.00 89.06 107 HIS A C 1
ATOM 854 O O . HIS A 1 107 ? -3.552 -7.683 10.990 1.00 89.06 107 HIS A O 1
ATOM 860 N N . ASN A 1 108 ? -5.650 -7.016 10.541 1.00 88.56 108 ASN A N 1
ATOM 861 C CA . ASN A 1 108 ? -5.813 -7.872 9.366 1.00 88.56 108 ASN A CA 1
ATOM 862 C C . ASN A 1 108 ? -4.778 -7.550 8.283 1.00 88.56 108 ASN A C 1
ATOM 864 O O . ASN A 1 108 ? -4.250 -8.467 7.665 1.00 88.56 108 ASN A O 1
ATOM 868 N N . LEU A 1 109 ? -4.449 -6.270 8.103 1.00 90.56 109 LEU A N 1
ATOM 869 C CA . LEU A 1 109 ? -3.432 -5.829 7.150 1.00 90.56 109 LEU A CA 1
ATOM 870 C C . LEU A 1 109 ? -2.036 -6.266 7.564 1.00 90.56 109 LEU A C 1
ATOM 872 O O . LEU A 1 109 ? -1.349 -6.887 6.765 1.00 90.56 109 LEU A O 1
ATOM 876 N N . VAL A 1 110 ? -1.668 -6.063 8.834 1.00 91.75 110 VAL A N 1
ATOM 877 C CA . VAL A 1 110 ? -0.398 -6.568 9.384 1.00 91.75 110 VAL A CA 1
ATOM 878 C C . VAL A 1 110 ? -0.256 -8.076 9.178 1.00 91.75 110 VAL A C 1
ATOM 880 O O . VAL A 1 110 ? 0.824 -8.561 8.856 1.00 91.75 110 VAL A O 1
ATOM 883 N N . MET A 1 111 ? -1.345 -8.825 9.345 1.00 89.19 111 MET A N 1
ATOM 884 C CA . MET A 1 111 ? -1.343 -10.275 9.154 1.00 89.19 111 MET A CA 1
ATOM 885 C C . MET A 1 111 ? -1.263 -10.702 7.681 1.00 89.19 111 MET A C 1
ATOM 887 O O . MET A 1 111 ? -0.901 -11.847 7.420 1.00 89.19 111 MET A O 1
ATOM 891 N N . ALA A 1 112 ? -1.595 -9.812 6.743 1.00 91.19 112 ALA A N 1
ATOM 892 C CA . ALA A 1 112 ? -1.580 -10.055 5.302 1.00 91.19 112 ALA A CA 1
ATOM 893 C C . ALA A 1 112 ? -0.356 -9.440 4.598 1.00 91.19 112 ALA A C 1
ATOM 895 O O . ALA A 1 112 ? -0.310 -9.445 3.375 1.00 91.19 112 ALA A O 1
ATOM 896 N N . MET A 1 113 ? 0.635 -8.916 5.332 1.00 93.00 113 MET A N 1
ATOM 897 C CA . MET A 1 113 ? 1.778 -8.192 4.751 1.00 93.00 113 MET A CA 1
ATOM 898 C C . MET A 1 113 ? 2.560 -9.004 3.714 1.00 93.00 113 MET A C 1
ATOM 900 O O . MET A 1 113 ? 2.908 -8.477 2.666 1.00 93.00 113 MET A O 1
ATOM 904 N N . GLU A 1 114 ? 2.815 -10.283 3.995 1.00 94.12 114 GLU A N 1
ATOM 905 C CA . GLU A 1 114 ? 3.509 -11.183 3.062 1.00 94.12 114 GLU A CA 1
ATOM 906 C C . GLU A 1 114 ? 2.696 -11.359 1.771 1.00 94.12 114 GLU A C 1
ATOM 908 O O . GLU A 1 114 ? 3.226 -11.189 0.679 1.00 94.12 114 GLU A O 1
ATOM 913 N N . ASP A 1 115 ? 1.382 -11.573 1.895 1.00 93.69 115 ASP A N 1
ATOM 914 C CA . ASP A 1 115 ? 0.488 -11.684 0.741 1.00 93.69 115 ASP A CA 1
ATOM 915 C C . ASP A 1 115 ? 0.413 -10.354 -0.047 1.00 93.69 115 ASP A C 1
ATOM 917 O O . ASP A 1 115 ? 0.338 -10.361 -1.275 1.00 93.69 115 ASP A O 1
ATOM 921 N N . ILE A 1 116 ? 0.442 -9.204 0.639 1.00 93.38 116 ILE A N 1
ATOM 922 C CA . ILE A 1 116 ? 0.468 -7.866 0.021 1.00 93.38 116 ILE A CA 1
ATOM 923 C C . ILE A 1 116 ? 1.770 -7.659 -0.760 1.00 93.38 116 ILE A C 1
ATOM 925 O O . ILE A 1 116 ? 1.710 -7.192 -1.899 1.00 93.38 116 ILE A O 1
ATOM 929 N N . ASN A 1 117 ? 2.917 -8.050 -0.194 1.00 95.69 117 ASN A N 1
ATOM 930 C CA . ASN A 1 117 ? 4.209 -8.005 -0.883 1.00 95.69 117 ASN A CA 1
ATOM 931 C C . ASN A 1 117 ? 4.180 -8.861 -2.152 1.00 95.69 117 ASN A C 1
ATOM 933 O O . ASN A 1 117 ? 4.535 -8.370 -3.221 1.00 95.69 117 ASN A O 1
ATOM 937 N N . ASP A 1 118 ? 3.675 -10.095 -2.065 1.00 95.50 118 ASP A N 1
ATOM 938 C CA . ASP A 1 118 ? 3.570 -11.000 -3.213 1.00 95.50 118 ASP A CA 1
ATOM 939 C C . ASP A 1 118 ? 2.716 -10.401 -4.343 1.00 95.50 118 ASP A C 1
ATOM 941 O O . ASP A 1 118 ? 3.063 -10.514 -5.524 1.00 95.50 118 ASP A O 1
ATOM 945 N N . ILE A 1 119 ? 1.608 -9.731 -4.002 1.00 93.06 119 ILE A N 1
ATOM 946 C CA . ILE A 1 119 ? 0.750 -9.047 -4.981 1.00 93.06 119 ILE A CA 1
ATOM 947 C C . ILE A 1 119 ? 1.464 -7.848 -5.591 1.00 93.06 119 ILE A C 1
ATOM 949 O O . ILE A 1 119 ? 1.423 -7.689 -6.811 1.00 93.06 119 ILE A O 1
ATOM 953 N N . ALA A 1 120 ? 2.095 -7.010 -4.769 1.00 93.38 120 ALA A N 1
ATOM 954 C CA . ALA A 1 120 ? 2.782 -5.814 -5.233 1.00 93.38 120 ALA A CA 1
ATOM 955 C C . ALA A 1 120 ? 3.937 -6.172 -6.176 1.00 93.38 120 ALA A C 1
ATOM 957 O O . ALA A 1 120 ? 4.026 -5.643 -7.285 1.00 93.38 120 ALA A O 1
ATOM 958 N N . GLN A 1 121 ? 4.739 -7.164 -5.789 1.00 95.31 121 GLN A N 1
ATOM 959 C CA . GLN A 1 121 ? 5.800 -7.729 -6.609 1.00 95.31 121 GLN A CA 1
ATOM 960 C C . GLN A 1 121 ? 5.251 -8.339 -7.903 1.00 95.31 121 GLN A C 1
ATOM 962 O O . GLN A 1 121 ? 5.790 -8.098 -8.983 1.00 95.31 121 GLN A O 1
ATOM 967 N N . SER A 1 122 ? 4.172 -9.121 -7.833 1.00 93.56 122 SER A N 1
ATOM 968 C CA . SER A 1 122 ? 3.563 -9.710 -9.033 1.00 93.56 122 SER A CA 1
ATOM 969 C C . SER A 1 122 ? 3.009 -8.639 -9.976 1.00 93.56 122 SER A C 1
ATOM 971 O O . SER A 1 122 ? 3.112 -8.783 -11.193 1.00 93.56 122 SER A O 1
ATOM 973 N N . ALA A 1 123 ? 2.457 -7.552 -9.431 1.00 88.94 123 ALA A N 1
ATOM 974 C CA . ALA A 1 123 ? 1.979 -6.414 -10.203 1.00 88.94 123 ALA A CA 1
ATOM 975 C C . ALA A 1 123 ? 3.140 -5.668 -10.879 1.00 88.94 123 ALA A C 1
ATOM 977 O O . ALA A 1 123 ? 3.070 -5.436 -12.084 1.00 88.94 123 ALA A O 1
ATOM 978 N N . ALA A 1 124 ? 4.225 -5.371 -10.160 1.00 90.81 124 ALA A N 1
ATOM 979 C CA . ALA A 1 124 ? 5.415 -4.749 -10.744 1.00 90.81 124 ALA A CA 1
ATOM 980 C C . ALA A 1 124 ? 5.996 -5.608 -11.884 1.00 90.81 124 ALA A C 1
ATOM 982 O O . ALA A 1 124 ? 6.200 -5.120 -12.998 1.00 90.81 124 ALA A O 1
ATOM 983 N N . ASN A 1 125 ? 6.116 -6.921 -11.661 1.00 91.56 125 ASN A N 1
ATOM 984 C CA . ASN A 1 125 ? 6.580 -7.865 -12.681 1.00 91.56 125 ASN A CA 1
ATOM 985 C C . ASN A 1 125 ? 5.654 -7.916 -13.904 1.00 91.56 125 ASN A C 1
ATOM 987 O O . ASN A 1 125 ? 6.127 -7.969 -15.038 1.00 91.56 125 ASN A O 1
ATOM 991 N N . ALA A 1 126 ? 4.335 -7.877 -13.696 1.00 90.00 126 ALA A N 1
ATOM 992 C CA . ALA A 1 126 ? 3.360 -7.831 -14.785 1.00 90.00 126 ALA A CA 1
ATOM 993 C C . ALA A 1 126 ? 3.412 -6.512 -15.576 1.00 90.00 126 ALA A C 1
ATOM 995 O O . ALA A 1 126 ? 3.109 -6.511 -16.770 1.00 90.00 126 ALA A O 1
ATOM 996 N N . TRP A 1 127 ? 3.795 -5.411 -14.925 1.00 87.62 127 TRP A N 1
ATOM 997 C CA . TRP A 1 127 ? 4.030 -4.117 -15.567 1.00 87.62 127 TRP A CA 1
ATOM 998 C C . TRP A 1 127 ? 5.346 -4.100 -16.370 1.00 87.62 127 TRP A C 1
ATOM 1000 O O . TRP A 1 127 ? 5.450 -3.392 -17.368 1.00 87.62 127 TRP A O 1
ATOM 1010 N N . GLY A 1 128 ? 6.312 -4.948 -16.000 1.00 91.00 128 GLY A N 1
ATOM 1011 C CA . GLY A 1 128 ? 7.594 -5.121 -16.693 1.00 91.00 128 GLY A CA 1
ATOM 1012 C C . GLY A 1 128 ? 8.820 -4.757 -15.856 1.00 91.00 128 GLY A C 1
ATOM 1013 O O . GLY A 1 128 ? 9.913 -4.653 -16.410 1.00 91.00 128 GLY A O 1
ATOM 1014 N N . VAL A 1 129 ? 8.643 -4.567 -14.547 1.00 91.00 129 VAL A N 1
ATOM 1015 C CA . VAL A 1 129 ? 9.689 -4.189 -13.592 1.00 91.00 129 VAL A CA 1
ATOM 1016 C C . VAL A 1 129 ? 9.957 -5.348 -12.638 1.00 91.00 129 VAL A C 1
ATOM 1018 O O . VAL A 1 129 ? 9.052 -5.819 -11.947 1.00 91.00 129 VAL A O 1
ATOM 1021 N N . ASP A 1 130 ? 11.207 -5.811 -12.602 1.00 93.00 130 ASP A N 1
ATOM 1022 C CA . ASP A 1 130 ? 11.638 -6.844 -11.661 1.00 93.00 130 ASP A CA 1
ATOM 1023 C C . ASP A 1 130 ? 12.027 -6.205 -10.326 1.00 93.00 130 ASP A C 1
ATOM 1025 O O . ASP A 1 130 ? 13.178 -5.834 -10.107 1.00 93.00 130 ASP A O 1
ATOM 1029 N N . ALA A 1 131 ? 11.031 -6.057 -9.455 1.00 92.00 131 ALA A N 1
ATOM 1030 C CA . ALA A 1 131 ? 11.190 -5.486 -8.125 1.00 92.00 131 ALA A CA 1
ATOM 1031 C C . ALA A 1 131 ? 10.910 -6.507 -7.015 1.00 92.00 131 ALA A C 1
ATOM 1033 O O . ALA A 1 131 ? 10.110 -7.437 -7.189 1.00 92.00 131 ALA A O 1
ATOM 1034 N N . ASP A 1 132 ? 11.544 -6.300 -5.864 1.00 94.94 132 ASP A N 1
ATOM 1035 C CA . ASP A 1 132 ? 11.126 -6.836 -4.569 1.00 94.94 132 ASP A CA 1
ATOM 1036 C C . ASP A 1 132 ? 10.210 -5.828 -3.863 1.00 94.94 132 ASP A C 1
ATOM 1038 O O . ASP A 1 132 ? 10.403 -4.617 -3.971 1.00 94.94 132 ASP A O 1
ATOM 1042 N N . ALA A 1 133 ? 9.215 -6.334 -3.132 1.00 95.94 133 ALA A N 1
ATOM 1043 C CA . ALA A 1 133 ? 8.266 -5.517 -2.382 1.00 95.94 133 ALA A CA 1
ATOM 1044 C C . ALA A 1 133 ? 8.434 -5.698 -0.869 1.00 95.94 133 ALA A C 1
ATOM 1046 O O . ALA A 1 133 ? 8.517 -6.824 -0.369 1.00 95.94 133 ALA A O 1
ATOM 1047 N N . ASN A 1 134 ? 8.400 -4.593 -0.128 1.00 96.50 134 ASN A N 1
ATOM 1048 C CA . ASN A 1 134 ? 8.406 -4.592 1.327 1.00 96.50 134 ASN A CA 1
ATOM 1049 C C . ASN A 1 134 ? 7.346 -3.632 1.876 1.00 96.50 134 ASN A C 1
ATOM 1051 O O . ASN A 1 134 ? 7.478 -2.416 1.780 1.00 96.50 134 ASN A O 1
ATOM 1055 N N . SER A 1 135 ? 6.297 -4.189 2.478 1.00 95.00 135 SER A N 1
ATOM 1056 C CA . SER A 1 135 ? 5.189 -3.413 3.027 1.00 95.00 135 SER A CA 1
ATOM 1057 C C . SER A 1 135 ? 5.311 -3.199 4.534 1.00 95.00 135 SER A C 1
ATOM 1059 O O . SER A 1 135 ? 5.650 -4.111 5.295 1.00 95.00 135 SER A O 1
ATOM 1061 N N . GLY A 1 136 ? 4.940 -2.006 4.989 1.00 95.06 136 GLY A N 1
ATOM 1062 C CA . GLY A 1 136 ? 4.977 -1.612 6.392 1.00 95.06 136 GLY A CA 1
ATOM 1063 C C . GLY A 1 136 ? 3.948 -0.539 6.726 1.00 95.06 136 GLY A C 1
ATOM 1064 O O . GLY A 1 136 ? 3.387 0.105 5.849 1.00 95.06 136 GLY A O 1
ATOM 1065 N N . PHE A 1 137 ? 3.694 -0.343 8.022 1.00 94.12 137 PHE A N 1
ATOM 1066 C CA . PHE A 1 137 ? 2.922 0.810 8.482 1.00 94.12 137 PHE A CA 1
ATOM 1067 C C . PHE A 1 137 ? 3.848 1.942 8.902 1.00 94.12 137 PHE A C 1
ATOM 1069 O O . PHE A 1 137 ? 4.707 1.745 9.766 1.00 94.12 137 PHE A O 1
ATOM 1076 N N . SER A 1 138 ? 3.597 3.133 8.374 1.00 92.69 138 SER A N 1
ATOM 1077 C CA . SER A 1 138 ? 4.197 4.382 8.833 1.00 92.69 138 SER A CA 1
ATOM 1078 C C . SER A 1 138 ? 3.122 5.462 9.014 1.00 92.69 138 SER A C 1
ATOM 1080 O O . SER A 1 138 ? 1.916 5.209 8.896 1.00 92.69 138 SER A O 1
ATOM 1082 N N . TYR A 1 139 ? 3.552 6.660 9.403 1.00 89.94 139 TYR A N 1
ATOM 1083 C CA . TYR A 1 139 ? 2.677 7.811 9.581 1.00 89.94 139 TYR A CA 1
ATOM 1084 C C . TYR A 1 139 ? 3.152 8.916 8.641 1.00 89.94 139 TYR A C 1
ATOM 1086 O O . TYR A 1 139 ? 4.098 9.632 8.967 1.00 89.94 139 TYR A O 1
ATOM 1094 N N . GLU A 1 140 ? 2.511 9.024 7.478 1.00 84.69 140 GLU A N 1
ATOM 1095 C CA . GLU A 1 140 ? 2.954 9.883 6.378 1.00 84.69 140 GLU A CA 1
ATOM 1096 C C . GLU A 1 140 ? 2.101 11.138 6.253 1.00 84.69 140 GLU A C 1
ATOM 1098 O O . GLU A 1 140 ? 0.909 11.156 6.586 1.00 84.69 140 GLU A O 1
ATOM 1103 N N . TYR A 1 141 ? 2.734 12.198 5.756 1.00 82.69 141 TYR A N 1
ATOM 1104 C CA . TYR A 1 141 ? 2.031 13.407 5.360 1.00 82.69 141 TYR A CA 1
ATOM 1105 C C . TYR A 1 141 ? 1.511 13.263 3.936 1.00 82.69 141 TYR A C 1
ATOM 1107 O O . TYR A 1 141 ? 2.268 12.934 3.027 1.00 82.69 141 TYR A O 1
ATOM 1115 N N . PHE A 1 142 ? 0.250 13.625 3.736 1.00 76.75 142 PHE A N 1
ATOM 1116 C CA . PHE A 1 142 ? -0.334 13.743 2.411 1.00 76.75 142 PHE A CA 1
ATOM 1117 C C . PHE A 1 142 ? -0.809 15.167 2.173 1.00 76.75 142 PHE A C 1
ATOM 1119 O O . PHE A 1 142 ? -1.339 15.832 3.073 1.00 76.75 142 PHE A O 1
ATOM 1126 N N . GLY A 1 143 ? -0.627 15.610 0.931 1.00 69.75 143 GLY A N 1
ATOM 1127 C CA . GLY A 1 143 ? -1.166 16.867 0.439 1.00 69.75 143 GLY A CA 1
ATOM 1128 C C . GLY A 1 143 ? -2.691 16.854 0.329 1.00 69.75 143 GLY A C 1
ATOM 1129 O O . GLY A 1 143 ? -3.369 15.905 0.721 1.00 69.75 143 GLY A O 1
ATOM 1130 N N . ASP A 1 144 ? -3.236 17.951 -0.189 1.00 67.31 144 ASP A N 1
ATOM 1131 C CA . ASP A 1 144 ? -4.676 18.082 -0.393 1.00 67.31 144 ASP A CA 1
ATOM 1132 C C . ASP A 1 144 ? -5.145 17.188 -1.548 1.00 67.31 144 ASP A C 1
ATOM 1134 O O . ASP A 1 144 ? -4.902 17.497 -2.717 1.00 67.31 144 ASP A O 1
ATOM 1138 N N . SER A 1 145 ? -5.849 16.109 -1.196 1.00 61.53 145 SER A N 1
ATOM 1139 C CA . SER A 1 145 ? -6.432 15.152 -2.142 1.00 61.53 145 SER A CA 1
ATOM 1140 C C . SER A 1 145 ? -7.925 15.380 -2.410 1.00 61.53 145 SER A C 1
ATOM 1142 O O . SER A 1 145 ? -8.584 14.619 -3.131 1.00 61.53 145 SER A O 1
ATOM 1144 N N . GLY A 1 146 ? -8.478 16.493 -1.918 1.00 59.03 146 GLY A N 1
ATOM 1145 C CA . GLY A 1 146 ? -9.886 16.862 -2.033 1.00 59.03 146 GLY A CA 1
ATOM 1146 C C . GLY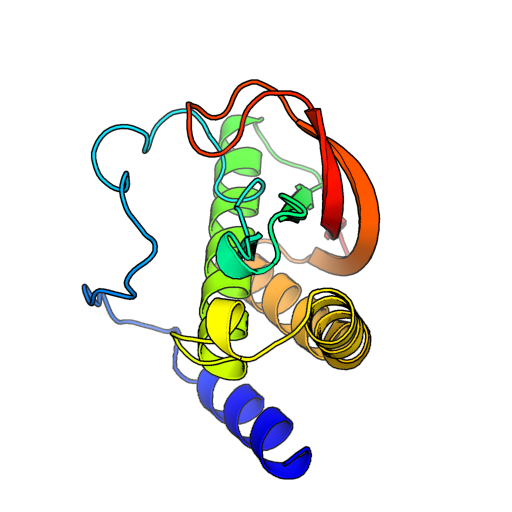 A 1 146 ? -10.676 16.654 -0.739 1.00 59.03 146 GLY A C 1
ATOM 1147 O O . GLY A 1 146 ? -10.162 16.186 0.267 1.00 59.03 146 GLY A O 1
ATOM 1148 N N . GLU A 1 147 ? -11.965 17.005 -0.772 1.00 58.12 147 GLU A N 1
ATOM 1149 C CA . GLU A 1 147 ? -12.818 17.116 0.429 1.00 58.12 147 GLU A CA 1
ATOM 1150 C C . GLU A 1 147 ? -12.881 15.857 1.306 1.00 58.12 147 GLU A C 1
ATOM 1152 O O . GLU A 1 147 ? -12.979 15.972 2.524 1.00 58.12 147 GLU A O 1
ATOM 1157 N N . ASP A 1 148 ? -12.809 14.670 0.702 1.00 54.56 148 ASP A N 1
ATOM 1158 C CA . ASP A 1 148 ? -12.898 13.393 1.419 1.00 54.56 148 ASP A CA 1
ATOM 1159 C C . ASP A 1 148 ? -11.556 12.976 2.061 1.00 54.56 148 ASP A C 1
ATOM 1161 O O . ASP A 1 148 ? -11.523 12.061 2.885 1.00 54.56 148 ASP A O 1
ATOM 1165 N N . CYS A 1 149 ? -10.454 13.645 1.697 1.00 64.00 149 CYS A N 1
ATOM 1166 C CA . CYS A 1 149 ? -9.113 13.443 2.247 1.00 64.00 149 CYS A CA 1
ATOM 1167 C C . CYS A 1 149 ? -8.331 14.759 2.308 1.00 64.00 149 CYS A C 1
ATOM 1169 O O . CYS A 1 149 ? -7.504 15.033 1.431 1.00 64.00 149 CYS A O 1
ATOM 1171 N N . PRO A 1 150 ? -8.589 15.578 3.345 1.00 68.31 150 PRO A N 1
ATOM 1172 C CA . PRO A 1 150 ? -7.873 16.829 3.528 1.00 68.31 150 PRO A CA 1
ATOM 1173 C C . PRO A 1 150 ? -6.368 16.583 3.728 1.00 68.31 150 PRO A C 1
ATOM 1175 O O . PRO A 1 150 ? -5.959 15.486 4.116 1.00 68.31 150 PRO A O 1
ATOM 1178 N N . PRO A 1 151 ? -5.521 17.601 3.527 1.00 74.81 151 PRO A N 1
ATOM 1179 C CA . PRO A 1 151 ? -4.105 17.480 3.839 1.00 74.81 151 PRO A CA 1
ATOM 1180 C C . PRO A 1 151 ? -3.909 17.172 5.326 1.00 74.81 151 PRO A C 1
ATOM 1182 O O . PRO A 1 151 ? -4.576 17.750 6.191 1.00 74.81 151 PRO A O 1
ATOM 1185 N N . GLY A 1 152 ? -2.980 16.277 5.640 1.00 80.06 152 GLY A N 1
ATOM 1186 C CA . GLY A 1 152 ? -2.795 15.825 7.012 1.00 80.06 152 GLY A CA 1
ATOM 1187 C C . GLY A 1 152 ? -1.829 14.662 7.146 1.00 80.06 152 GLY A C 1
ATOM 1188 O O . GLY A 1 152 ? -1.313 14.140 6.162 1.00 80.06 152 GLY A O 1
ATOM 1189 N N . MET A 1 153 ? -1.592 14.275 8.396 1.00 84.81 153 MET A N 1
ATOM 1190 C CA . MET A 1 153 ? -0.838 13.070 8.710 1.00 84.81 153 MET A CA 1
ATOM 1191 C C . MET A 1 153 ? -1.794 11.889 8.850 1.00 84.81 153 MET A C 1
ATOM 1193 O O . MET A 1 153 ? -2.786 11.995 9.576 1.00 84.81 153 MET A O 1
ATOM 1197 N N . TYR A 1 154 ? -1.467 10.774 8.206 1.00 84.12 154 TYR A N 1
ATOM 1198 C CA . TYR A 1 154 ? -2.311 9.586 8.163 1.00 84.12 154 TYR A CA 1
ATOM 1199 C C . TYR A 1 154 ? -1.512 8.331 8.484 1.00 84.12 154 TYR A C 1
ATOM 1201 O O . TYR A 1 154 ? -0.342 8.208 8.116 1.00 84.12 154 TYR A O 1
ATOM 1209 N N . GLU A 1 155 ? -2.158 7.361 9.136 1.00 88.75 155 GLU A N 1
ATOM 1210 C CA . GLU A 1 155 ? -1.587 6.019 9.162 1.00 88.75 155 GLU A CA 1
ATOM 1211 C C . GLU A 1 155 ? -1.627 5.444 7.749 1.00 88.75 155 GLU A C 1
ATOM 1213 O O . GLU A 1 155 ? -2.654 5.500 7.071 1.00 88.75 155 GLU A O 1
ATOM 1218 N N . THR A 1 156 ? -0.489 4.916 7.317 1.00 89.75 156 THR A N 1
ATOM 1219 C CA . THR A 1 156 ? -0.255 4.568 5.921 1.00 89.75 156 THR A CA 1
ATOM 1220 C C . THR A 1 156 ? 0.337 3.182 5.832 1.00 89.75 156 THR A C 1
ATOM 1222 O O . THR A 1 156 ? 1.314 2.881 6.511 1.00 89.75 156 THR A O 1
ATOM 1225 N N . LEU A 1 157 ? -0.277 2.340 5.009 1.00 92.19 157 LEU A N 1
ATOM 1226 C CA . LEU A 1 157 ? 0.324 1.120 4.503 1.00 92.19 157 LEU A CA 1
ATOM 1227 C C . LEU A 1 157 ? 1.240 1.508 3.338 1.00 92.19 157 LEU A C 1
ATOM 1229 O O . LEU A 1 157 ? 0.764 1.722 2.223 1.00 92.19 157 LEU A O 1
ATOM 1233 N N . CYS A 1 158 ? 2.530 1.633 3.625 1.00 93.69 158 CYS A N 1
ATOM 1234 C CA . CYS A 1 158 ? 3.571 1.884 2.638 1.00 93.69 158 CYS A CA 1
ATOM 1235 C C . CYS A 1 158 ? 4.014 0.565 2.014 1.00 93.69 158 CYS A C 1
ATOM 1237 O O . CYS A 1 158 ? 4.161 -0.431 2.724 1.00 93.69 158 CYS A O 1
ATOM 1239 N N . ILE A 1 159 ? 4.221 0.575 0.703 1.00 94.88 159 ILE A N 1
ATOM 1240 C CA . ILE A 1 159 ? 4.734 -0.537 -0.088 1.00 94.88 159 ILE A CA 1
ATOM 1241 C C . ILE A 1 159 ? 5.963 -0.024 -0.823 1.00 94.88 159 ILE A C 1
ATOM 1243 O O . ILE A 1 159 ? 5.840 0.677 -1.827 1.00 94.88 159 ILE A O 1
ATOM 1247 N N . ASP A 1 160 ? 7.133 -0.390 -0.318 1.00 95.38 160 ASP A N 1
ATOM 1248 C CA . ASP A 1 160 ? 8.398 -0.015 -0.931 1.00 95.38 160 ASP A CA 1
ATOM 1249 C C . ASP A 1 160 ? 8.753 -1.059 -1.991 1.00 95.38 160 ASP A C 1
ATOM 1251 O O . ASP A 1 160 ? 8.822 -2.258 -1.699 1.00 95.38 160 ASP A O 1
ATOM 1255 N N . LEU A 1 161 ? 8.961 -0.607 -3.222 1.00 94.62 161 LEU A N 1
ATOM 1256 C CA . LEU A 1 161 ? 9.425 -1.415 -4.338 1.00 94.62 161 LEU A CA 1
ATOM 1257 C C . LEU A 1 161 ? 10.875 -1.041 -4.659 1.00 94.62 161 LEU A C 1
ATOM 1259 O O . LEU A 1 161 ? 11.184 0.127 -4.900 1.00 94.62 161 LEU A O 1
ATOM 1263 N N . GLY A 1 162 ? 11.759 -2.033 -4.697 1.00 91.94 162 GLY A N 1
ATOM 1264 C CA . GLY A 1 162 ? 13.166 -1.847 -5.060 1.00 91.94 162 GLY A CA 1
ATOM 1265 C C . GLY A 1 162 ? 13.604 -2.826 -6.138 1.00 91.94 162 GLY A C 1
ATOM 1266 O O . GLY A 1 162 ? 13.099 -3.947 -6.185 1.00 91.94 162 GLY A O 1
ATOM 1267 N N . ASP A 1 163 ? 14.542 -2.407 -6.988 1.00 89.56 163 ASP A N 1
ATOM 1268 C CA . ASP A 1 163 ? 15.176 -3.287 -7.977 1.00 89.56 163 ASP A CA 1
ATOM 1269 C C . ASP A 1 163 ? 15.792 -4.523 -7.302 1.00 89.56 163 ASP A C 1
ATOM 1271 O O . ASP A 1 163 ? 16.352 -4.428 -6.203 1.00 89.56 163 ASP A O 1
ATOM 1275 N N . LYS A 1 164 ? 15.707 -5.672 -7.978 1.00 82.00 164 LYS A N 1
ATOM 1276 C CA . LYS A 1 164 ? 16.374 -6.912 -7.551 1.00 82.00 164 LYS A CA 1
ATOM 1277 C C . LYS A 1 164 ? 17.864 -6.973 -7.884 1.00 82.00 164 LYS A C 1
ATOM 1279 O O . LYS A 1 164 ? 18.269 -6.514 -8.976 1.00 82.00 164 LYS A O 1
#

Foldseek 3Di:
DVVVLVVVLVVVLVPPDDDDDDDDLPPCVPPDPPPPDDQLQFPWQEAQVPVVPRATETGHEAEPEDDPDPVVRSVLRSQLSVQLSVSVCVVCDSCNNVVDDPVRSVVVCVVCQVSSQVSSQSRSVVVPARWGKGWDWDWDWDDQPDDSDHTDTHTYTYIYIYHD